Protein AF-A0A1V6BT91-F1 (afdb_monomer)

Foldseek 3Di:
DWKWKWFFQDFDWDQDPVRDIDTRDHGDIFIWDPDDPQWIWTDDPDTDIDGPVRTDDTDTDD

Sequence (62 aa):
METYNRICIADFTLKAQNGDTLNLQRGREYLTSKEEDESVTVFTNFWVKVPASLFAGEVRFT

Radius of gyration: 10.76 Å; Cα contacts (8 Å, |Δi|>4): 131; chains: 1; bounding box: 24×25×27 Å

Nearest PDB structures (foldseek):
  2vkn-assembly1_A  TM=7.435E-01  e=4.933E-01  Saccharomyces cerevisiae
  3vu3-assembly1_D  TM=5.542E-01  e=1.610E+00  Escherichia coli K-12
  8bvj-assembly1_F  TM=5.157E-01  e=1.522E+00  Pseudomonas aeruginosa
  8bvj-assembly1_T  TM=4.646E-01  e=1.360E+00  Pseudomonas aeruginosa
  7ogm-assembly1_J 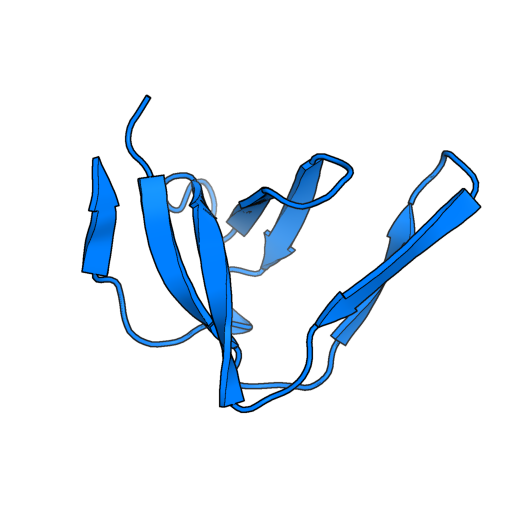 TM=4.850E-01  e=2.257E+00  Escherichia coli

pLDDT: mean 88.22, std 5.79, range [67.31, 93.62]

Structure (mmCIF, N/CA/C/O backbone):
data_AF-A0A1V6BT91-F1
#
_entry.id   AF-A0A1V6BT91-F1
#
loop_
_atom_site.group_PDB
_atom_site.id
_atom_site.type_symbol
_atom_site.label_atom_id
_atom_site.label_alt_id
_atom_site.label_comp_id
_atom_site.label_asym_id
_atom_site.label_entity_id
_atom_site.label_seq_id
_atom_site.pdbx_PDB_ins_code
_atom_site.Cartn_x
_atom_site.Cartn_y
_atom_site.Cartn_z
_atom_site.occupancy
_atom_site.B_iso_or_equiv
_atom_site.auth_seq_id
_atom_site.auth_comp_id
_atom_site.auth_a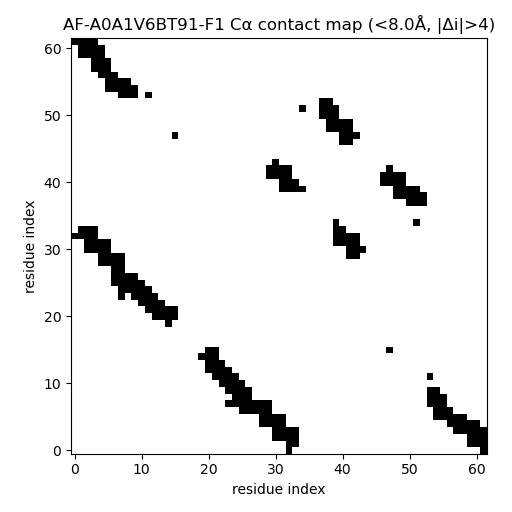sym_id
_atom_site.auth_atom_id
_atom_site.pdbx_PDB_model_num
ATOM 1 N N . MET A 1 1 ? 5.064 17.827 -6.514 1.00 67.31 1 MET A N 1
ATOM 2 C CA . MET A 1 1 ? 5.017 16.632 -5.650 1.00 67.31 1 MET A CA 1
ATOM 3 C C . MET A 1 1 ? 4.895 15.452 -6.590 1.00 67.31 1 MET A C 1
ATOM 5 O O . MET A 1 1 ? 3.975 15.471 -7.396 1.00 67.31 1 MET A O 1
ATOM 9 N N . GLU A 1 2 ? 5.870 14.543 -6.596 1.00 84.06 2 GLU A N 1
ATOM 10 C CA . GLU A 1 2 ? 5.889 13.430 -7.555 1.00 84.06 2 GLU A CA 1
ATOM 11 C C . GLU A 1 2 ? 4.927 12.332 -7.096 1.00 84.06 2 GLU A C 1
ATOM 13 O O . GLU A 1 2 ? 4.938 11.945 -5.922 1.00 84.06 2 GLU A O 1
ATOM 18 N N . THR A 1 3 ? 4.085 11.856 -8.010 1.00 90.75 3 THR A N 1
ATOM 19 C CA . THR A 1 3 ? 3.098 10.805 -7.721 1.00 90.75 3 THR A CA 1
ATOM 20 C C . THR A 1 3 ? 3.293 9.616 -8.642 1.00 90.75 3 THR A C 1
ATOM 22 O O . THR A 1 3 ? 3.678 9.760 -9.805 1.00 90.75 3 THR A O 1
ATOM 25 N N . TYR A 1 4 ? 3.025 8.435 -8.104 1.00 92.38 4 TYR A N 1
ATOM 26 C CA . TYR A 1 4 ? 3.255 7.165 -8.769 1.00 92.38 4 TYR A CA 1
ATOM 27 C C . TYR A 1 4 ? 1.989 6.330 -8.702 1.00 92.38 4 TYR A C 1
ATOM 29 O O . TYR A 1 4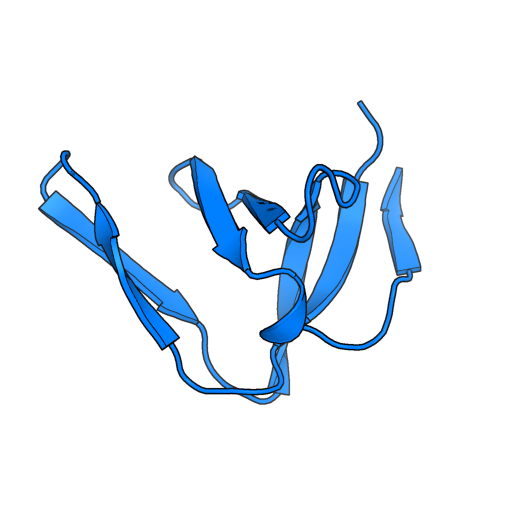 ? 1.367 6.210 -7.642 1.00 92.38 4 TYR A O 1
ATOM 37 N N . ASN A 1 5 ? 1.620 5.743 -9.832 1.00 92.50 5 ASN A N 1
ATOM 38 C CA . ASN A 1 5 ? 0.588 4.727 -9.869 1.00 92.50 5 ASN A CA 1
ATOM 39 C C . ASN A 1 5 ? 1.252 3.371 -9.622 1.00 92.50 5 ASN A C 1
ATOM 41 O O . ASN A 1 5 ? 2.234 3.029 -10.292 1.00 92.50 5 ASN A O 1
ATOM 45 N N . ARG A 1 6 ? 0.748 2.629 -8.636 1.00 92.62 6 ARG A N 1
ATOM 46 C CA . ARG A 1 6 ? 1.262 1.306 -8.274 1.00 92.62 6 ARG A CA 1
ATOM 47 C C . ARG A 1 6 ? 0.127 0.304 -8.134 1.00 92.62 6 ARG A C 1
ATOM 49 O O . ARG A 1 6 ? -0.966 0.659 -7.699 1.00 92.62 6 ARG A O 1
ATOM 56 N N . ILE A 1 7 ? 0.384 -0.956 -8.466 1.00 93.12 7 ILE A N 1
ATOM 57 C CA . ILE A 1 7 ? -0.601 -2.035 -8.341 1.00 93.12 7 ILE A CA 1
ATOM 58 C C . ILE A 1 7 ? -0.437 -2.673 -6.968 1.00 93.12 7 ILE A C 1
ATOM 60 O O . ILE A 1 7 ? 0.642 -3.138 -6.618 1.00 93.12 7 ILE A O 1
ATOM 64 N N . CYS A 1 8 ? -1.501 -2.724 -6.177 1.00 93.31 8 CYS A N 1
ATOM 65 C CA . CYS A 1 8 ? -1.480 -3.418 -4.901 1.00 93.31 8 CYS A CA 1
ATOM 66 C C . CYS A 1 8 ? -1.387 -4.932 -5.125 1.00 93.31 8 CYS A C 1
ATOM 68 O O . CYS A 1 8 ? -2.145 -5.502 -5.909 1.00 93.31 8 CYS A O 1
ATOM 70 N N . ILE A 1 9 ? -0.461 -5.602 -4.446 1.00 93.31 9 ILE A N 1
ATOM 71 C CA . ILE A 1 9 ? -0.209 -7.042 -4.612 1.00 93.31 9 ILE A CA 1
ATOM 72 C C . ILE A 1 9 ? -0.729 -7.896 -3.456 1.00 93.31 9 ILE A C 1
ATOM 74 O O . ILE A 1 9 ? -0.732 -9.122 -3.571 1.00 93.31 9 ILE A O 1
ATOM 78 N N . ALA A 1 10 ? -1.208 -7.274 -2.380 1.00 91.19 10 ALA A N 1
ATOM 79 C CA . ALA A 1 10 ? -1.730 -7.955 -1.204 1.00 91.19 10 ALA A CA 1
ATOM 80 C C . ALA A 1 10 ? -2.951 -7.218 -0.650 1.00 91.19 10 ALA A C 1
ATOM 82 O O . ALA A 1 10 ? -2.953 -5.995 -0.572 1.00 91.19 10 ALA A O 1
ATOM 83 N N . ASP A 1 11 ? -3.977 -7.959 -0.238 1.00 91.56 11 ASP A N 1
ATOM 84 C CA . ASP A 1 11 ? -5.122 -7.366 0.445 1.00 91.56 11 ASP A CA 1
ATOM 85 C C . ASP A 1 11 ? -4.678 -6.827 1.810 1.00 91.56 11 ASP A C 1
ATOM 87 O O . ASP A 1 11 ? -4.084 -7.545 2.618 1.00 91.56 11 ASP A O 1
ATOM 91 N N . PHE A 1 12 ? -4.935 -5.545 2.059 1.00 90.38 12 PHE A N 1
ATOM 92 C CA . PHE A 1 12 ? -4.490 -4.869 3.270 1.00 90.38 12 PHE A CA 1
ATOM 93 C C . PHE A 1 12 ? -5.557 -3.901 3.758 1.00 90.38 12 PHE A C 1
ATOM 95 O O . PHE A 1 12 ? -5.987 -2.999 3.040 1.00 90.38 12 PHE A O 1
ATOM 102 N N . THR A 1 13 ? -5.971 -4.069 5.009 1.00 89.62 13 THR A N 1
ATOM 103 C CA . THR A 1 13 ? -6.963 -3.201 5.637 1.00 89.62 13 THR A CA 1
ATOM 104 C C . THR A 1 13 ? -6.324 -2.456 6.797 1.00 89.62 13 THR A C 1
ATOM 106 O O . THR A 1 13 ? -5.784 -3.072 7.715 1.00 89.62 13 THR A O 1
ATOM 109 N N . LEU A 1 14 ? -6.408 -1.128 6.779 1.00 87.50 14 LEU A N 1
ATOM 110 C CA . LEU A 1 14 ? -5.898 -0.273 7.845 1.00 87.50 14 LEU A CA 1
ATOM 111 C C . LEU A 1 14 ? -6.983 0.679 8.319 1.00 87.50 14 LEU A C 1
ATOM 113 O O . LEU A 1 14 ? -7.613 1.366 7.523 1.00 87.50 14 LEU A O 1
ATOM 117 N N . LYS A 1 15 ? -7.179 0.745 9.634 1.00 86.12 15 LYS A N 1
ATOM 118 C CA . LYS A 1 15 ? -8.080 1.715 10.249 1.00 86.12 15 LYS A CA 1
ATOM 119 C C . LYS A 1 15 ? -7.286 2.957 10.636 1.00 86.12 15 LYS A C 1
ATOM 121 O O . LYS A 1 15 ? -6.392 2.884 11.477 1.00 86.12 15 LYS A O 1
ATOM 126 N N . ALA A 1 16 ? -7.580 4.077 9.992 1.00 79.56 16 ALA A N 1
ATOM 127 C CA . ALA A 1 16 ? -6.970 5.357 10.302 1.00 79.56 16 ALA A CA 1
ATOM 128 C C . ALA A 1 16 ? -7.518 5.920 11.624 1.00 79.56 16 ALA A C 1
ATOM 130 O O . ALA A 1 16 ? -8.586 5.533 12.106 1.00 79.56 16 ALA A O 1
ATOM 131 N N . GLN A 1 17 ? -6.767 6.843 12.232 1.00 76.06 17 GLN A N 1
ATOM 132 C CA . GLN A 1 17 ? -7.118 7.432 13.533 1.00 76.06 17 GLN A CA 1
ATOM 133 C C . GLN A 1 17 ? -8.424 8.237 13.504 1.00 76.06 17 GLN A C 1
ATOM 135 O O . GLN A 1 17 ? -9.088 8.366 14.527 1.00 76.06 17 GLN A O 1
ATOM 140 N N . ASN A 1 18 ? -8.816 8.738 12.333 1.00 75.69 18 ASN A N 1
ATOM 141 C CA . ASN A 1 18 ? -10.085 9.429 12.108 1.00 75.69 18 ASN A CA 1
ATOM 142 C C . ASN A 1 18 ? -11.297 8.474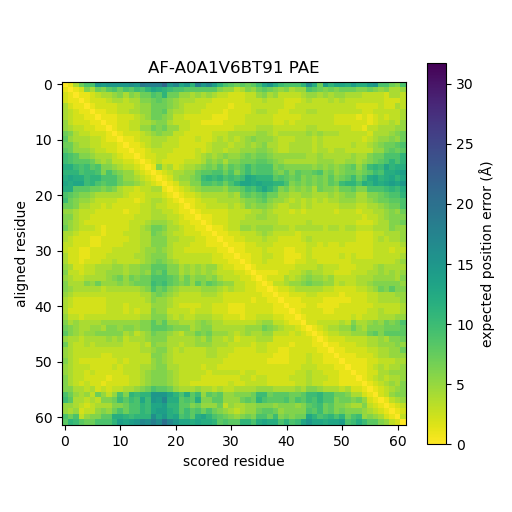 12.032 1.00 75.69 18 ASN A C 1
ATOM 144 O O . ASN A 1 18 ? -12.424 8.933 11.882 1.00 75.69 18 ASN A O 1
ATOM 148 N N . GLY A 1 19 ? -11.081 7.159 12.149 1.00 79.25 19 GLY A N 1
ATOM 149 C CA . GLY A 1 19 ? -12.125 6.140 12.068 1.00 79.25 19 GLY A CA 1
ATOM 150 C C . GLY A 1 19 ? -12.381 5.616 10.656 1.00 79.25 19 GLY A C 1
ATOM 151 O O . GLY A 1 19 ? -13.093 4.618 10.524 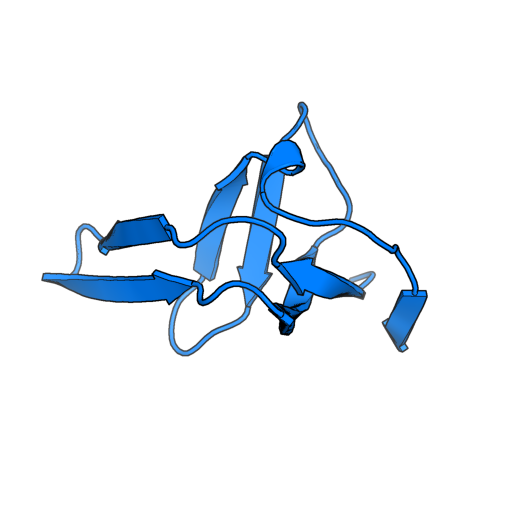1.00 79.25 19 GLY A O 1
ATOM 152 N N . ASP A 1 20 ? -11.771 6.211 9.626 1.00 81.94 20 ASP A N 1
ATOM 153 C CA . ASP A 1 20 ? -11.843 5.696 8.262 1.00 81.94 20 ASP A CA 1
ATOM 154 C C . ASP A 1 20 ? -11.084 4.378 8.124 1.00 81.94 20 ASP A C 1
ATOM 156 O O . ASP A 1 20 ? -10.091 4.114 8.804 1.00 81.94 20 ASP A O 1
ATOM 160 N N . THR A 1 21 ? -11.554 3.529 7.216 1.00 85.25 21 THR A N 1
ATOM 161 C CA . THR A 1 21 ? -10.914 2.247 6.918 1.00 85.25 21 THR A CA 1
ATOM 162 C C . THR A 1 21 ? -10.390 2.270 5.491 1.00 85.25 21 THR A C 1
ATOM 164 O O . THR A 1 21 ? -11.159 2.363 4.537 1.00 85.25 21 THR A O 1
ATOM 167 N N . LEU A 1 22 ? -9.070 2.188 5.343 1.00 87.38 22 LEU A N 1
ATOM 168 C CA . LEU A 1 22 ? -8.409 2.009 4.061 1.00 87.38 22 LEU A CA 1
ATOM 169 C C . LEU A 1 22 ? -8.469 0.526 3.732 1.00 87.38 22 LEU A C 1
ATOM 171 O O . LEU A 1 22 ? -7.924 -0.285 4.478 1.00 87.38 22 LEU A O 1
ATOM 175 N N . ASN A 1 23 ? -9.117 0.181 2.625 1.00 90.62 23 ASN A N 1
ATOM 176 C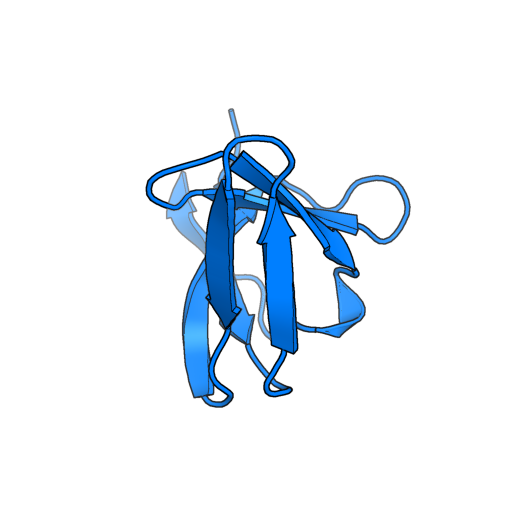 CA . ASN A 1 23 ? -9.124 -1.181 2.115 1.00 90.62 23 ASN A CA 1
ATOM 177 C C . ASN A 1 23 ? -8.365 -1.231 0.787 1.00 90.62 23 ASN A C 1
ATOM 179 O O . ASN A 1 23 ? -8.875 -0.811 -0.257 1.00 90.62 23 ASN A O 1
ATOM 183 N N . LEU A 1 24 ? -7.125 -1.701 0.851 1.00 91.38 24 LEU A N 1
ATOM 184 C CA . LEU A 1 24 ? -6.314 -1.999 -0.316 1.00 91.38 24 LEU A CA 1
ATOM 185 C C . LEU A 1 24 ? -6.657 -3.406 -0.792 1.00 91.38 24 LEU A C 1
ATOM 187 O O . LEU A 1 24 ? -6.603 -4.360 -0.020 1.00 91.38 24 LEU A O 1
ATOM 191 N N . GLN A 1 25 ? -7.033 -3.516 -2.060 1.00 92.62 25 GLN A N 1
ATOM 192 C CA . GLN A 1 25 ? -7.387 -4.783 -2.681 1.00 92.62 25 GLN A CA 1
ATOM 193 C C . GLN A 1 25 ? -6.295 -5.189 -3.650 1.00 92.62 25 GLN A C 1
ATOM 195 O O . GLN A 1 25 ? -5.852 -4.384 -4.480 1.00 92.62 25 GLN A O 1
ATOM 200 N N . ARG A 1 26 ? -5.907 -6.460 -3.592 1.00 93.62 26 ARG A N 1
ATOM 201 C CA . ARG A 1 26 ? -4.946 -7.018 -4.535 1.00 93.62 26 ARG A CA 1
ATOM 202 C C . ARG A 1 26 ? -5.445 -6.853 -5.976 1.00 93.62 26 ARG A C 1
ATOM 204 O O . ARG A 1 26 ? -6.604 -7.109 -6.291 1.00 93.62 26 ARG A O 1
ATOM 211 N N . GLY A 1 27 ? -4.540 -6.456 -6.864 1.00 91.62 27 GLY A N 1
ATOM 212 C CA . GLY A 1 27 ? -4.788 -6.253 -8.289 1.00 91.62 27 GLY A CA 1
ATOM 213 C C . GLY A 1 27 ? -5.382 -4.890 -8.646 1.00 91.62 27 GLY A C 1
ATOM 214 O O . GLY A 1 27 ? -5.595 -4.635 -9.827 1.00 91.62 27 GLY A O 1
ATOM 215 N N . ARG A 1 28 ? -5.641 -4.010 -7.670 1.00 92.44 28 ARG A N 1
ATOM 216 C CA . ARG A 1 28 ? -6.073 -2.630 -7.935 1.00 92.44 28 ARG A CA 1
ATOM 217 C C . ARG A 1 28 ? -4.901 -1.662 -7.987 1.00 92.44 28 ARG A C 1
ATOM 219 O O . ARG A 1 28 ? -3.921 -1.820 -7.265 1.00 92.44 28 ARG A O 1
ATOM 226 N N . GLU A 1 29 ? -5.040 -0.64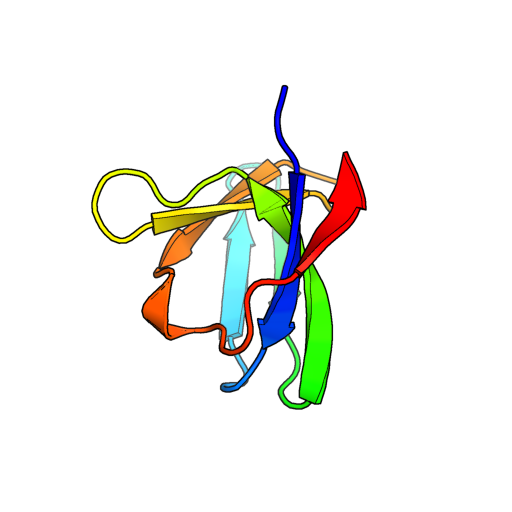2 -8.821 1.00 92.06 29 GLU A N 1
ATOM 227 C CA . GLU A 1 29 ?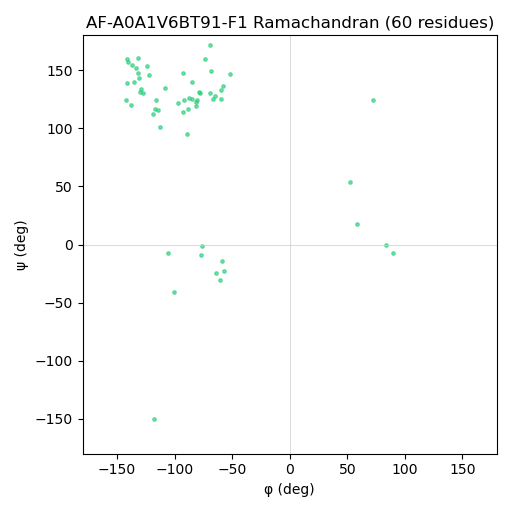 -4.098 0.469 -8.912 1.00 92.06 29 GLU A CA 1
ATOM 228 C C . GLU A 1 29 ? -4.410 1.537 -7.864 1.00 92.06 29 GLU A C 1
ATOM 230 O O . GLU A 1 29 ? -5.572 1.864 -7.608 1.00 92.06 29 GLU A O 1
ATOM 235 N N . TYR A 1 30 ? -3.356 2.086 -7.271 1.00 92.38 30 TYR A N 1
ATOM 236 C CA . TYR A 1 30 ? -3.426 3.148 -6.285 1.00 92.38 30 TYR A CA 1
ATOM 237 C C . TYR A 1 30 ? -2.382 4.219 -6.580 1.00 92.38 30 TYR A C 1
ATOM 239 O O . TYR A 1 30 ? -1.221 3.933 -6.884 1.00 92.38 30 TYR A O 1
ATOM 247 N N . LEU A 1 31 ? -2.803 5.468 -6.403 1.00 92.88 31 LEU A N 1
ATOM 248 C CA . LEU A 1 31 ? -1.923 6.623 -6.425 1.00 92.88 31 LEU A CA 1
ATOM 249 C C . LEU A 1 31 ? -1.174 6.725 -5.103 1.00 92.88 31 LEU A C 1
ATOM 251 O O . LEU A 1 31 ? -1.759 6.674 -4.019 1.00 92.88 31 LEU A O 1
ATOM 255 N N . THR A 1 32 ? 0.136 6.881 -5.203 1.00 93.44 32 THR A N 1
ATOM 256 C CA . THR A 1 32 ? 1.041 6.865 -4.061 1.00 93.44 32 THR A CA 1
ATOM 257 C C . THR A 1 32 ? 2.135 7.921 -4.199 1.00 93.44 32 THR A C 1
ATOM 259 O O . THR A 1 32 ? 2.441 8.379 -5.304 1.00 93.44 32 THR A O 1
ATOM 262 N N . SER A 1 33 ? 2.722 8.340 -3.078 1.00 93.00 33 SER A N 1
ATOM 263 C CA . SER A 1 33 ? 3.919 9.192 -3.070 1.00 93.00 33 SER A CA 1
ATOM 264 C C . SER A 1 33 ? 5.142 8.426 -3.567 1.00 93.00 33 SER A C 1
ATOM 266 O O . SER A 1 33 ? 5.110 7.202 -3.702 1.00 93.00 33 SER A O 1
ATOM 268 N N . LYS A 1 34 ? 6.262 9.126 -3.767 1.00 91.31 34 LYS A N 1
ATOM 269 C CA . LYS A 1 34 ? 7.569 8.465 -3.850 1.00 91.31 34 LYS A CA 1
ATOM 270 C C . LYS A 1 34 ? 7.776 7.554 -2.633 1.00 91.31 34 LYS A C 1
ATOM 272 O O . LYS A 1 34 ? 7.246 7.835 -1.556 1.00 91.31 34 LYS A O 1
ATOM 277 N N . GLU A 1 35 ? 8.483 6.448 -2.838 1.00 90.56 35 GLU A N 1
ATOM 278 C CA . GLU A 1 35 ? 8.913 5.600 -1.728 1.00 90.56 35 GLU A CA 1
ATOM 279 C C . GLU A 1 35 ? 9.908 6.365 -0.844 1.00 90.56 35 GLU A C 1
ATOM 281 O O . GLU A 1 35 ? 10.887 6.926 -1.341 1.00 90.56 35 GLU A O 1
ATOM 286 N N . GLU A 1 36 ? 9.625 6.401 0.457 1.00 88.75 36 GLU A N 1
ATOM 287 C CA . GLU A 1 36 ? 10.455 7.009 1.498 1.00 88.75 36 GLU A CA 1
ATOM 288 C C . GLU A 1 36 ? 10.471 6.078 2.717 1.00 88.75 36 GLU A C 1
ATOM 290 O O . GLU A 1 36 ? 9.415 5.782 3.288 1.00 88.75 36 GLU A O 1
ATOM 295 N N . ASP A 1 37 ? 11.659 5.613 3.115 1.00 90.12 37 ASP A N 1
ATOM 296 C CA . ASP A 1 37 ? 11.844 4.664 4.225 1.00 90.12 37 ASP A CA 1
ATOM 297 C C . ASP A 1 37 ? 10.964 3.404 4.079 1.00 90.12 37 ASP A C 1
ATOM 299 O O . ASP A 1 37 ? 10.149 3.087 4.950 1.00 90.12 37 ASP A O 1
ATOM 303 N N . GLU A 1 38 ? 11.060 2.727 2.925 1.00 90.31 38 GLU A N 1
ATOM 304 C CA . GLU A 1 38 ? 10.321 1.485 2.607 1.00 90.31 38 GLU A CA 1
ATOM 305 C C . GLU A 1 38 ? 8.790 1.627 2.685 1.00 90.31 38 GLU A C 1
ATOM 307 O O . GLU A 1 38 ? 8.035 0.655 2.785 1.00 90.31 38 GLU A O 1
ATOM 312 N N . SER A 1 39 ? 8.308 2.864 2.651 1.00 92.75 39 SER A N 1
ATOM 313 C CA . SER A 1 39 ? 6.912 3.205 2.850 1.00 92.75 39 SER A CA 1
ATOM 314 C C . SER A 1 39 ? 6.446 4.185 1.788 1.00 92.75 39 SER A C 1
ATOM 316 O O . SER A 1 39 ? 7.204 5.006 1.275 1.00 92.75 39 SER A O 1
ATOM 318 N N . VAL A 1 40 ? 5.157 4.131 1.484 1.00 92.44 40 VAL A N 1
ATOM 319 C CA . VAL A 1 40 ? 4.508 5.002 0.508 1.00 92.44 40 VAL A CA 1
ATOM 320 C C . VAL A 1 40 ? 3.254 5.593 1.125 1.00 92.44 40 VAL A C 1
ATOM 322 O O . VAL A 1 40 ? 2.548 4.940 1.895 1.00 92.44 40 VAL A O 1
ATOM 325 N N . THR A 1 41 ? 2.965 6.846 0.797 1.00 92.38 41 THR A N 1
ATOM 326 C CA . THR A 1 41 ? 1.705 7.473 1.194 1.00 92.38 41 THR A CA 1
ATOM 327 C C . THR A 1 41 ? 0.673 7.192 0.119 1.00 92.38 41 THR A C 1
ATOM 329 O O . THR A 1 41 ? 0.852 7.634 -1.011 1.00 92.38 41 THR A O 1
ATOM 332 N N . VAL A 1 42 ? -0.395 6.466 0.447 1.00 92.00 42 VAL A N 1
ATOM 333 C CA . VAL A 1 42 ? -1.513 6.227 -0.472 1.00 92.00 42 VAL A CA 1
ATOM 334 C C . VAL A 1 42 ? -2.429 7.441 -0.465 1.00 92.00 42 VAL A C 1
ATOM 336 O O . VAL A 1 42 ? -2.926 7.852 0.587 1.00 92.00 42 VAL A O 1
ATOM 339 N N . PHE A 1 43 ? -2.667 8.000 -1.645 1.00 89.56 43 PHE A N 1
ATOM 340 C CA . PHE A 1 43 ? -3.573 9.121 -1.841 1.00 89.56 43 PHE A CA 1
ATOM 341 C C . PHE A 1 43 ? -4.982 8.590 -2.117 1.00 89.56 43 PHE A C 1
ATOM 343 O O . PHE A 1 43 ? -5.329 8.255 -3.248 1.00 89.56 43 PHE A O 1
ATOM 350 N N . THR A 1 44 ? -5.794 8.492 -1.066 1.00 85.06 44 THR A N 1
ATOM 351 C CA . THR A 1 44 ? -7.232 8.187 -1.170 1.00 85.06 44 THR A CA 1
ATOM 352 C C . THR A 1 44 ? -8.056 9.357 -0.617 1.00 85.06 44 THR A C 1
ATOM 354 O O . THR A 1 44 ? -7.597 10.497 -0.662 1.00 85.06 44 THR A O 1
ATOM 357 N N . ASN A 1 45 ? -9.247 9.104 -0.057 1.00 83.25 45 ASN A N 1
ATOM 358 C CA . ASN A 1 45 ? -10.017 10.112 0.691 1.00 83.25 45 ASN A CA 1
ATOM 359 C C . ASN A 1 45 ? -9.226 10.704 1.871 1.00 83.25 45 ASN A C 1
ATOM 361 O O . ASN A 1 45 ? -9.512 11.803 2.335 1.00 83.25 45 ASN A O 1
ATOM 365 N N 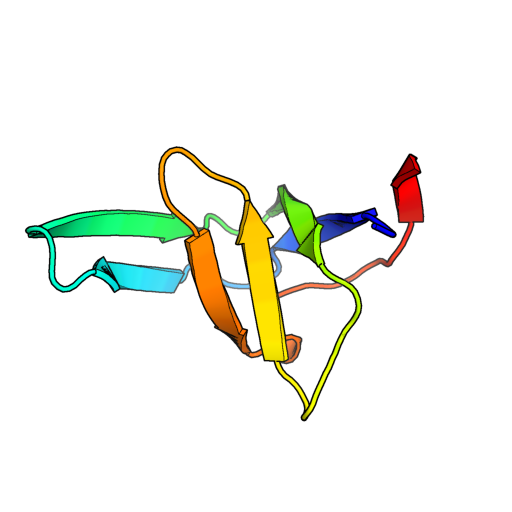. PHE A 1 46 ? -8.227 9.967 2.348 1.00 84.25 46 PHE A N 1
ATOM 366 C CA . PHE A 1 46 ? -7.282 10.374 3.372 1.00 84.25 46 PHE A CA 1
ATOM 367 C C . PHE A 1 46 ? -5.895 9.839 3.007 1.00 84.25 46 PHE A C 1
ATOM 369 O O . PHE A 1 46 ? -5.748 8.926 2.184 1.00 84.25 46 PHE A O 1
ATOM 376 N N . TRP A 1 47 ? -4.865 10.457 3.579 1.00 88.25 47 TRP A N 1
ATOM 377 C CA . TRP A 1 47 ? -3.473 10.121 3.303 1.00 88.25 47 TRP A CA 1
ATOM 378 C C . TRP A 1 47 ? -2.965 9.173 4.380 1.00 88.25 47 TRP A C 1
ATOM 380 O O . TRP A 1 47 ? -3.003 9.494 5.568 1.00 88.25 47 TRP A O 1
ATOM 390 N N . VAL A 1 48 ? -2.500 7.999 3.962 1.00 88.75 48 VAL A N 1
ATOM 391 C CA . VAL A 1 48 ? -2.014 6.954 4.871 1.00 88.75 48 VAL A CA 1
ATOM 392 C C . VAL A 1 48 ? -0.658 6.476 4.411 1.00 88.75 48 VAL A C 1
ATOM 394 O O . VAL A 1 48 ? -0.501 6.100 3.251 1.00 88.75 48 VAL A O 1
ATOM 397 N N . LYS A 1 49 ? 0.293 6.416 5.343 1.00 91.00 49 LYS A N 1
ATOM 398 C CA . LYS A 1 49 ? 1.581 5.766 5.125 1.00 91.00 49 LYS A CA 1
ATOM 399 C C . LYS A 1 49 ? 1.422 4.257 5.314 1.00 91.00 49 LYS A C 1
ATOM 401 O O . LYS A 1 49 ? 0.980 3.806 6.369 1.00 91.00 49 LYS A O 1
ATOM 406 N N . VAL A 1 50 ? 1.762 3.490 4.289 1.00 91.38 50 VAL A N 1
ATOM 407 C CA . VAL A 1 50 ? 1.742 2.022 4.304 1.00 91.38 50 VAL A CA 1
ATOM 408 C C . VAL A 1 50 ? 3.063 1.487 3.740 1.00 91.38 50 VAL A C 1
ATOM 410 O O . VAL A 1 50 ? 3.754 2.223 3.032 1.00 91.38 50 VAL A O 1
ATOM 413 N N . PRO A 1 51 ? 3.429 0.225 4.011 1.00 93.25 51 PRO A N 1
ATOM 414 C CA . PRO A 1 51 ? 4.635 -0.369 3.443 1.00 93.25 51 PRO A CA 1
ATOM 415 C C . PRO A 1 51 ? 4.597 -0.382 1.910 1.00 93.25 51 PRO A C 1
ATOM 417 O O . PRO A 1 51 ? 3.606 -0.813 1.313 1.00 93.25 51 PRO A O 1
ATOM 420 N N . ALA A 1 52 ? 5.689 0.040 1.273 1.00 92.06 52 ALA A N 1
ATOM 421 C CA . ALA A 1 52 ? 5.842 0.013 -0.181 1.00 92.06 52 ALA A CA 1
ATOM 422 C C . ALA A 1 52 ? 5.746 -1.415 -0.735 1.00 92.06 52 ALA A C 1
ATOM 424 O O . ALA A 1 52 ? 5.196 -1.628 -1.812 1.00 92.06 52 ALA A O 1
ATOM 425 N N . SER A 1 53 ? 6.161 -2.401 0.066 1.00 92.62 53 SER A N 1
ATOM 426 C CA . SER A 1 53 ? 6.095 -3.837 -0.227 1.00 92.62 53 SER A CA 1
ATOM 427 C C . SER A 1 53 ? 4.681 -4.369 -0.491 1.00 92.62 53 SER A C 1
ATOM 429 O O . SER A 1 53 ? 4.535 -5.485 -0.979 1.00 92.62 53 SER A O 1
ATOM 431 N N . LEU A 1 54 ? 3.629 -3.606 -0.165 1.00 92.06 54 LEU A N 1
ATOM 432 C CA . LEU A 1 54 ? 2.244 -3.943 -0.520 1.00 92.06 54 LEU A CA 1
ATOM 433 C C . LEU A 1 54 ? 1.917 -3.655 -1.990 1.00 92.06 54 LEU A C 1
ATOM 435 O O . LEU A 1 54 ? 0.840 -4.035 -2.460 1.00 92.06 54 LEU A O 1
ATOM 439 N N . PHE A 1 55 ? 2.815 -2.990 -2.713 1.00 92.75 55 PHE A N 1
ATOM 440 C CA . PHE A 1 55 ? 2.625 -2.583 -4.094 1.00 92.75 55 PHE A CA 1
ATOM 441 C C . PHE A 1 55 ? 3.735 -3.113 -5.003 1.00 92.75 55 PHE A C 1
ATOM 443 O O . PHE A 1 55 ? 4.864 -3.345 -4.583 1.00 92.75 55 PHE A O 1
ATOM 450 N N . ALA A 1 56 ? 3.402 -3.285 -6.277 1.00 88.31 56 ALA A N 1
ATOM 451 C CA . ALA A 1 56 ? 4.329 -3.619 -7.344 1.00 88.31 56 ALA A CA 1
ATOM 452 C C . ALA A 1 56 ? 4.032 -2.784 -8.588 1.00 88.31 56 ALA A C 1
ATOM 454 O O . ALA A 1 56 ? 2.898 -2.359 -8.822 1.00 88.31 56 ALA A O 1
ATOM 455 N N . GLY A 1 57 ? 5.066 -2.595 -9.407 1.00 77.88 57 GLY A N 1
ATOM 456 C CA . GLY A 1 57 ? 5.017 -1.688 -10.546 1.00 77.88 57 GLY A CA 1
ATOM 457 C C . GLY A 1 57 ? 5.027 -0.239 -10.071 1.00 77.88 57 GLY A C 1
ATOM 458 O O . GLY A 1 57 ? 4.206 0.170 -9.259 1.00 77.88 57 GLY A O 1
ATOM 459 N N . GLU A 1 58 ? 5.980 0.540 -10.563 1.00 81.38 58 GLU A N 1
ATOM 460 C CA . GLU A 1 58 ? 6.032 1.976 -10.328 1.00 81.38 58 GLU A CA 1
ATOM 461 C C . GLU A 1 58 ? 5.935 2.674 -11.679 1.00 81.38 58 GLU A C 1
ATOM 463 O O . GLU A 1 58 ? 6.834 2.560 -12.513 1.00 81.38 58 GLU A O 1
ATOM 468 N N . VAL A 1 59 ? 4.827 3.381 -11.905 1.00 84.44 59 VAL A N 1
ATOM 469 C CA . VAL A 1 59 ? 4.650 4.221 -13.090 1.00 84.44 59 VAL A CA 1
ATOM 470 C C . VAL A 1 59 ? 4.496 5.659 -12.631 1.00 84.44 59 VAL A C 1
ATOM 472 O O . VAL A 1 59 ? 3.548 5.998 -11.921 1.00 84.44 59 VAL A O 1
ATOM 475 N N . ARG A 1 60 ? 5.441 6.514 -13.028 1.00 83.75 60 ARG A N 1
ATOM 476 C CA . ARG A 1 60 ? 5.369 7.948 -12.746 1.00 83.75 60 ARG A CA 1
ATOM 477 C C . ARG A 1 60 ? 4.106 8.529 -13.381 1.00 83.75 60 ARG A C 1
ATOM 479 O O . ARG A 1 60 ? 3.897 8.388 -14.583 1.00 83.75 60 ARG A O 1
ATOM 486 N N . PHE A 1 61 ? 3.297 9.195 -12.566 1.00 78.69 61 PHE A N 1
ATOM 487 C CA . PHE A 1 61 ? 2.049 9.821 -12.992 1.00 78.69 61 PHE A CA 1
ATOM 488 C C . PHE A 1 61 ? 2.196 11.341 -13.191 1.00 78.69 61 PHE A C 1
ATOM 490 O O . PHE A 1 61 ? 1.690 11.889 -14.167 1.00 78.69 61 PHE A O 1
ATOM 497 N N . THR A 1 62 ? 2.914 12.034 -12.299 1.00 73.62 62 THR A N 1
ATOM 498 C CA . THR A 1 62 ? 3.207 13.486 -12.351 1.00 73.62 62 THR A CA 1
ATOM 499 C C . THR A 1 62 ? 4.581 13.747 -11.749 1.00 73.62 62 THR A C 1
ATOM 501 O O . THR A 1 62 ? 4.831 13.193 -10.657 1.00 73.62 62 THR A O 1
#

Secondary structure (DSSP, 8-state):
--EEEEEE-S-EEEE-TTS-EEEE-TT-EEEEEPPBTTEEEEESSSEEEEEGGGEEEEEE--

Solvent-accessible surface area (backbone atoms only — not comparable to full-atom values): 3585 Å² total; per-residue (Å²): 129,59,32,25,41,25,31,24,70,44,72,44,78,45,75,47,95,88,70,49,71,49,75,46,48,54,79,39,78,44,46,25,40,64,78,55,91,70,20,21,37,38,63,63,103,55,81,44,81,43,60,39,85,43,42,46,66,84,41,83,72,84

Mean predicted aligned error: 4.33 Å